Protein AF-A0A5J9UIU7-F1 (afdb_monomer)

Nearest PDB structures (foldseek):
  7b8b-assembly2_B  TM=9.937E-01  e=1.073E-08  Arabidopsis thaliana
  8ikx-assembly1_A  TM=9.569E-01  e=1.841E-08  Arabidopsis thaliana
  6kvh-assembly1_A  TM=8.244E-01  e=4.443E-04  Evansstolkia leycettana
  6kve-assembly1_A  TM=7.444E-01  e=6.141E-04  Evansstolkia leycettana
  7e56-assembly1_A  TM=7.162E-01  e=8.960E-04  Evansstolkia leycettana

Secondary structure (DSSP, 8-state):
----EEEEE-TT-BS-EEEEEEE-SBSEEEEEEESGGG-EEEEEEEEEEEEEEESBSEEEEEEEEBT-EEEEEEEEEEEEEEEEESEEEEEEEEE--SSSPPPP-S-B-EEEEEEEEEEEEEESSS-SB-

Foldseek 3Di:
DEAEEPAEAFFPAEQDEAEDEEDDAYAAHEDDQACPPLEEGEAENAHYEHYEYENYQEHYEYHKDANGEEAHAHHEDYDYEYYAHAAHEEYHQHDDPDPDRDDHHPDIHYYYHYYYYNYDYDHDDPDNYD

Organism: NCBI:txid38414

Mean predicted aligned error: 3.77 Å

Sequence (130 aa):
MTGDDYISIENGTHNLHVSKVVCGPGHGISNGSLGNDNSRAEVSGIIIGTVQLYGTTNGVRIKTYQGGSGYAKDITFQNMITENVMNPIVINQNYCDKAKPCKASGSTVEVSNVVFKNIRGTRITKDAIK

Structure (mmCIF, N/CA/C/O backbone):
data_AF-A0A5J9UIU7-F1
#
_entry.id   AF-A0A5J9UIU7-F1
#
loop_
_atom_site.group_PDB
_atom_site.id
_atom_site.type_symbol
_atom_site.label_atom_id
_atom_site.label_alt_id
_atom_site.label_comp_id
_atom_site.label_asym_id
_atom_site.label_entity_id
_atom_site.label_seq_id
_atom_site.pdbx_PDB_ins_code
_atom_site.Cartn_x
_atom_site.Cartn_y
_atom_site.Cartn_z
_atom_site.occupancy
_atom_site.B_iso_or_equiv
_atom_site.auth_seq_id
_atom_site.auth_comp_id
_atom_site.auth_asym_id
_atom_site.auth_atom_id
_atom_site.pdbx_PDB_model_num
ATOM 1 N N . MET A 1 1 ? 7.011 5.406 19.261 1.00 37.47 1 MET A N 1
ATOM 2 C CA . MET A 1 1 ? 7.140 3.975 18.924 1.00 37.47 1 MET A CA 1
ATOM 3 C C . MET A 1 1 ? 7.435 3.894 17.442 1.00 37.47 1 MET A C 1
ATOM 5 O O . MET A 1 1 ? 6.641 4.391 16.656 1.00 37.47 1 MET A O 1
ATOM 9 N N . THR A 1 2 ? 8.606 3.389 17.076 1.00 44.50 2 THR A N 1
ATOM 10 C CA . THR A 1 2 ? 8.966 3.079 15.690 1.00 44.50 2 THR A CA 1
ATOM 11 C C . THR A 1 2 ? 8.288 1.767 15.320 1.00 44.50 2 THR A C 1
ATOM 13 O O . THR A 1 2 ? 8.645 0.724 15.860 1.00 44.50 2 THR A O 1
ATOM 16 N N . GLY A 1 3 ? 7.275 1.830 14.465 1.00 55.78 3 GLY A N 1
ATOM 17 C CA . GLY A 1 3 ? 6.655 0.659 13.860 1.00 55.78 3 GLY A CA 1
ATOM 18 C C . GLY A 1 3 ? 6.561 0.929 12.372 1.00 55.78 3 GLY A C 1
ATOM 19 O O . GLY A 1 3 ? 5.956 1.929 11.980 1.00 55.78 3 GLY A O 1
ATOM 20 N N . ASP A 1 4 ? 7.217 0.092 11.577 1.00 77.62 4 ASP A N 1
ATOM 21 C CA . ASP A 1 4 ? 7.121 0.151 10.124 1.00 77.62 4 ASP A CA 1
ATOM 22 C C . ASP A 1 4 ? 5.746 -0.378 9.658 1.00 77.62 4 ASP A C 1
ATOM 24 O O . ASP A 1 4 ? 4.776 -0.399 10.426 1.00 77.62 4 ASP A O 1
ATOM 28 N N . ASP A 1 5 ? 5.619 -0.756 8.391 1.00 82.19 5 ASP A N 1
ATOM 29 C CA . ASP A 1 5 ? 4.420 -1.388 7.856 1.00 82.19 5 ASP A CA 1
ATOM 30 C C . ASP A 1 5 ? 4.128 -2.696 8.621 1.00 82.19 5 ASP A C 1
ATOM 32 O O . ASP A 1 5 ? 5.003 -3.532 8.836 1.00 82.19 5 ASP A O 1
ATOM 36 N N . TYR A 1 6 ? 2.878 -2.875 9.052 1.00 91.44 6 TYR A N 1
ATOM 37 C CA . TYR A 1 6 ? 2.416 -4.114 9.685 1.00 91.44 6 TYR A CA 1
ATOM 38 C C . TYR A 1 6 ? 2.360 -5.250 8.657 1.00 91.44 6 TYR A C 1
ATOM 40 O O . TYR A 1 6 ? 2.708 -6.389 8.951 1.00 91.44 6 TYR A O 1
ATOM 48 N N . ILE A 1 7 ? 1.939 -4.918 7.433 1.00 93.69 7 ILE A N 1
ATOM 49 C CA . ILE A 1 7 ? 2.047 -5.761 6.240 1.00 93.69 7 ILE A CA 1
ATOM 50 C C . ILE A 1 7 ? 2.608 -4.887 5.118 1.00 93.69 7 ILE A C 1
ATOM 52 O O . ILE A 1 7 ? 2.017 -3.848 4.812 1.00 93.69 7 ILE A O 1
ATOM 56 N N . SER A 1 8 ? 3.696 -5.339 4.489 1.00 94.75 8 SER A N 1
ATOM 57 C CA . SER A 1 8 ? 4.208 -4.778 3.233 1.00 94.75 8 SER A CA 1
ATOM 58 C C . SER A 1 8 ? 4.042 -5.793 2.106 1.00 94.75 8 SER A C 1
ATOM 60 O O . SER A 1 8 ? 4.483 -6.937 2.224 1.00 94.75 8 SER A O 1
ATOM 62 N N . ILE A 1 9 ? 3.368 -5.389 1.033 1.00 97.44 9 ILE A N 1
ATOM 63 C CA . ILE A 1 9 ? 3.130 -6.199 -0.165 1.00 97.44 9 ILE A CA 1
ATOM 64 C C . ILE A 1 9 ? 4.079 -5.697 -1.241 1.00 97.44 9 ILE A C 1
ATOM 66 O O . ILE A 1 9 ? 3.899 -4.597 -1.753 1.00 97.44 9 ILE A O 1
ATOM 70 N N . GLU A 1 10 ? 5.086 -6.496 -1.567 1.00 96.94 10 GLU A N 1
ATOM 71 C CA . GLU A 1 10 ? 6.164 -6.100 -2.471 1.00 96.94 10 GLU A CA 1
ATOM 72 C C . GLU A 1 10 ? 6.012 -6.718 -3.867 1.00 96.94 10 GLU A C 1
ATOM 74 O O . GLU A 1 10 ? 5.125 -7.539 -4.130 1.00 96.94 10 GLU A O 1
ATOM 79 N N . ASN A 1 11 ? 6.899 -6.303 -4.771 1.00 97.62 11 ASN A N 1
ATOM 80 C CA . ASN A 1 11 ? 6.983 -6.795 -6.143 1.00 97.62 11 ASN A CA 1
ATOM 81 C C . ASN A 1 11 ? 6.928 -8.335 -6.240 1.00 97.62 11 ASN A C 1
ATOM 83 O O . ASN A 1 11 ? 7.588 -9.034 -5.473 1.00 97.62 11 ASN A O 1
ATOM 87 N N . GLY A 1 12 ? 6.186 -8.851 -7.223 1.00 97.94 12 GLY A N 1
ATOM 88 C CA . GLY A 1 12 ? 6.026 -10.283 -7.484 1.00 97.94 12 GLY A CA 1
ATOM 89 C C . GLY A 1 12 ? 4.918 -10.941 -6.661 1.00 97.94 12 GLY A C 1
ATOM 90 O O . GLY A 1 12 ? 4.724 -12.154 -6.748 1.00 97.94 12 GLY A O 1
ATOM 91 N N . THR A 1 13 ? 4.180 -10.168 -5.856 1.00 98.56 13 THR A N 1
ATOM 92 C CA . THR A 1 13 ? 3.047 -10.698 -5.094 1.00 98.56 13 THR A CA 1
ATOM 93 C C . THR A 1 13 ? 1.807 -10.814 -5.974 1.00 98.56 13 THR A C 1
ATOM 95 O O . THR A 1 13 ? 1.305 -9.820 -6.505 1.00 98.56 13 THR A O 1
ATOM 98 N N . HIS A 1 14 ? 1.257 -12.025 -6.054 1.00 98.38 14 HIS A N 1
ATOM 99 C CA . HIS A 1 14 ? 0.045 -12.318 -6.811 1.00 98.38 14 HIS A CA 1
ATOM 100 C C . HIS A 1 14 ? -0.947 -13.134 -5.980 1.00 98.38 14 HIS A C 1
ATOM 102 O O . HIS A 1 14 ? -0.540 -14.019 -5.230 1.00 98.38 14 HIS A O 1
ATOM 108 N N . ASN A 1 15 ? -2.247 -12.884 -6.161 1.00 98.44 15 ASN A N 1
ATOM 109 C CA . ASN A 1 15 ? -3.339 -13.687 -5.587 1.00 98.44 15 ASN A CA 1
ATOM 110 C C . ASN A 1 15 ? -3.270 -13.827 -4.053 1.00 98.44 15 ASN A C 1
ATOM 112 O O . ASN A 1 15 ? -3.499 -14.902 -3.496 1.00 98.44 15 ASN A O 1
ATOM 116 N N . LEU A 1 16 ? -2.938 -12.735 -3.363 1.00 98.38 16 LEU A N 1
ATOM 117 C CA . LEU A 1 16 ? -2.831 -12.700 -1.907 1.00 98.38 16 LEU A CA 1
ATOM 118 C C . LEU A 1 16 ? -4.179 -12.339 -1.275 1.00 98.38 16 LEU A C 1
ATOM 120 O O . LEU A 1 16 ? -4.765 -11.308 -1.600 1.00 98.38 16 LEU A O 1
ATOM 124 N N . HIS A 1 17 ? -4.618 -13.130 -0.295 1.00 98.31 17 HIS A N 1
ATOM 125 C CA . HIS A 1 17 ? -5.762 -12.803 0.552 1.00 98.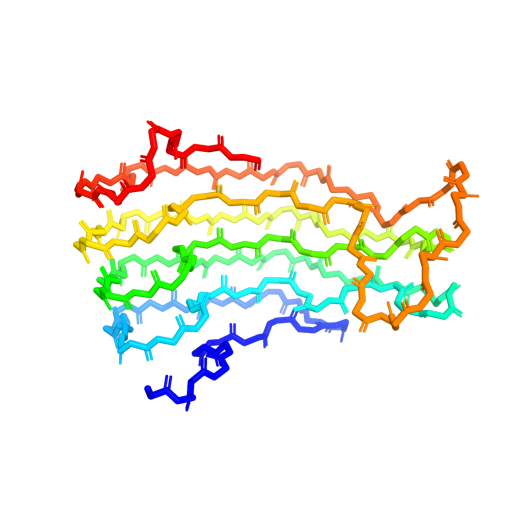31 17 HIS A CA 1
ATOM 126 C C . HIS A 1 17 ? -5.343 -12.758 2.022 1.00 98.31 17 HIS A C 1
ATOM 128 O O . HIS A 1 17 ? -4.902 -13.758 2.583 1.00 98.31 17 HIS A O 1
ATOM 134 N N . VAL A 1 18 ? -5.524 -11.600 2.653 1.00 97.69 18 VAL A N 1
ATOM 135 C CA . VAL A 1 18 ? -5.312 -11.406 4.089 1.00 97.69 18 VAL A CA 1
ATOM 136 C C . VAL A 1 18 ? -6.626 -11.008 4.745 1.00 97.69 18 VAL A C 1
ATOM 138 O O . VAL A 1 18 ? -7.320 -10.111 4.262 1.00 97.69 18 VAL A O 1
ATOM 141 N N . SER A 1 19 ? -6.971 -11.650 5.865 1.00 97.62 19 SER A N 1
ATOM 142 C CA . SER A 1 19 ? -8.160 -11.274 6.622 1.00 97.62 19 SER A CA 1
ATOM 143 C C . SER A 1 19 ? -8.048 -11.498 8.124 1.00 97.62 19 SER A C 1
ATOM 145 O O . SER A 1 1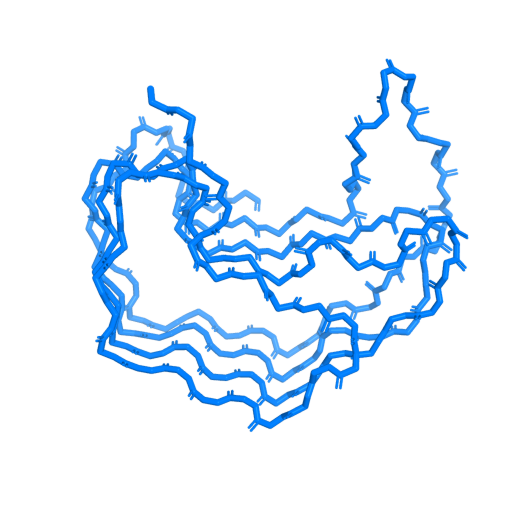9 ? -7.212 -12.276 8.571 1.00 97.62 19 SER A O 1
ATOM 147 N N . LYS A 1 20 ? -8.922 -10.828 8.890 1.00 96.94 20 LYS A N 1
ATOM 148 C CA . LYS A 1 20 ? -9.013 -10.894 10.359 1.00 96.94 20 LYS A CA 1
ATOM 149 C C . LYS A 1 20 ? -7.731 -10.400 11.031 1.00 96.94 20 LYS A C 1
ATOM 151 O O . LYS A 1 20 ? -7.152 -11.075 11.875 1.00 96.94 20 LYS A O 1
ATOM 156 N N . VAL A 1 21 ? -7.305 -9.205 10.633 1.00 95.88 21 VAL A N 1
ATOM 157 C CA . VAL A 1 21 ? -6.085 -8.558 11.131 1.00 95.88 21 VAL A CA 1
ATOM 158 C C . VAL A 1 21 ? -6.433 -7.452 12.121 1.00 95.88 21 VAL A C 1
ATOM 160 O O . VAL A 1 21 ? -7.359 -6.675 11.892 1.00 95.88 21 VAL A O 1
ATOM 163 N N . VAL A 1 22 ? -5.650 -7.351 13.193 1.00 96.50 22 VAL A N 1
ATOM 164 C CA . VAL A 1 22 ? -5.665 -6.225 14.131 1.00 96.50 22 VAL A CA 1
ATOM 165 C C . VAL A 1 22 ? -4.278 -5.583 14.096 1.00 96.50 22 VAL A C 1
ATOM 167 O O . VAL A 1 22 ? -3.285 -6.229 14.414 1.00 96.50 22 VAL A O 1
ATOM 170 N N . CYS A 1 23 ? -4.210 -4.330 13.653 1.00 94.19 23 CYS A N 1
ATOM 171 C CA . CYS A 1 23 ? -2.977 -3.628 13.317 1.00 94.19 23 CYS A CA 1
ATOM 172 C C . CYS A 1 23 ? -2.877 -2.306 14.086 1.00 94.19 23 CYS A C 1
ATOM 174 O O . CYS A 1 23 ? -3.700 -1.410 13.903 1.00 94.19 23 CYS A O 1
ATOM 176 N N . GLY A 1 24 ? -1.825 -2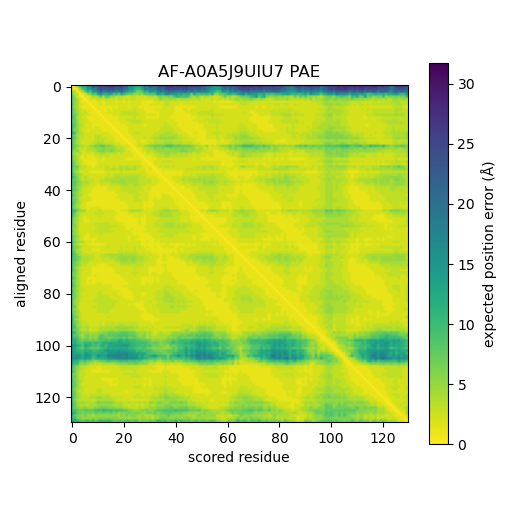.136 14.881 1.00 87.00 24 GLY A N 1
ATOM 177 C CA . GLY A 1 24 ? -1.513 -0.860 15.518 1.00 87.00 24 GLY A CA 1
ATOM 178 C C . GLY A 1 24 ? -0.313 -0.946 16.452 1.00 87.00 24 GLY A C 1
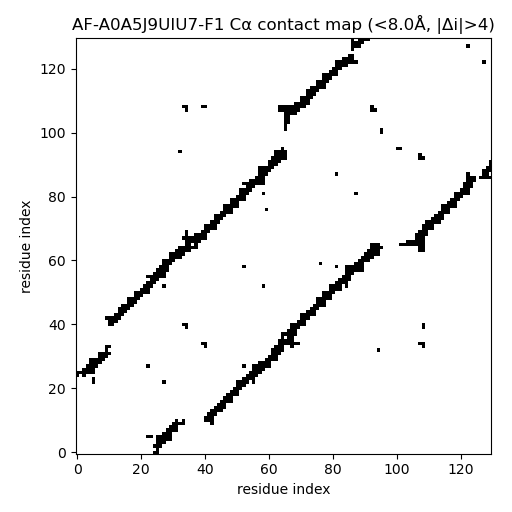ATOM 179 O O . GLY A 1 24 ? 0.118 -2.045 16.791 1.00 87.00 24 GLY A O 1
ATOM 180 N N . PRO A 1 25 ? 0.190 0.195 16.942 1.00 91.94 25 PRO A N 1
ATOM 181 C CA . PRO A 1 25 ? 0.610 1.372 16.173 1.00 91.94 25 PRO A CA 1
ATOM 182 C C . PRO A 1 25 ? 1.686 1.025 15.117 1.00 91.94 25 PRO A C 1
ATOM 184 O O . PRO A 1 25 ? 2.353 0.001 15.219 1.00 91.94 25 PRO A O 1
ATOM 187 N N . GLY A 1 26 ? 1.895 1.883 14.114 1.00 91.00 26 GLY A N 1
ATOM 188 C CA . GLY A 1 26 ? 2.879 1.662 13.037 1.00 91.00 26 GLY A CA 1
ATOM 189 C C . GLY A 1 26 ? 2.480 2.344 11.727 1.00 91.00 26 GLY A C 1
ATOM 190 O O . GLY A 1 26 ? 1.672 3.2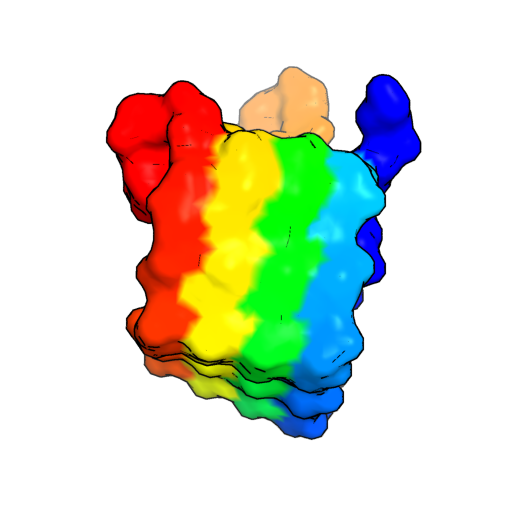76 11.750 1.00 91.00 26 GLY A O 1
ATOM 191 N N . HIS A 1 27 ? 2.994 1.889 10.581 1.00 91.81 27 HIS A N 1
ATOM 192 C CA . HIS A 1 27 ? 2.668 2.481 9.274 1.00 91.81 27 HIS A CA 1
ATOM 193 C C . HIS A 1 27 ? 1.378 1.966 8.621 1.00 91.81 27 HIS A C 1
ATOM 195 O O . HIS A 1 27 ? 0.911 2.592 7.665 1.00 91.81 27 HIS A O 1
ATOM 201 N N . GLY A 1 28 ? 0.766 0.912 9.166 1.00 94.81 28 GLY A N 1
ATOM 202 C CA . GLY A 1 28 ? -0.449 0.304 8.620 1.00 94.81 28 GLY A CA 1
ATOM 203 C C . GLY A 1 28 ? -0.144 -0.790 7.604 1.00 94.81 28 GLY A C 1
ATOM 204 O O . GLY A 1 28 ? 0.845 -1.506 7.739 1.00 94.81 28 GLY A O 1
ATOM 205 N N . ILE A 1 29 ? -1.010 -0.940 6.604 1.00 97.00 29 ILE A N 1
ATOM 206 C CA . ILE A 1 29 ? -0.854 -1.935 5.537 1.00 97.00 29 ILE A CA 1
ATOM 207 C C . ILE A 1 29 ? -0.457 -1.212 4.252 1.00 97.00 29 ILE A C 1
ATOM 209 O O . ILE A 1 29 ? -1.203 -0.361 3.764 1.00 97.00 29 ILE A O 1
ATOM 213 N N . SER A 1 30 ? 0.692 -1.568 3.687 1.00 95.50 30 SER A N 1
ATOM 214 C CA . SER A 1 30 ? 1.215 -0.953 2.471 1.00 95.50 30 SER A CA 1
ATOM 215 C C . SER A 1 30 ? 1.321 -1.951 1.321 1.00 95.50 30 SER A C 1
ATOM 217 O O . SER A 1 30 ? 1.777 -3.076 1.489 1.00 95.50 30 SER A O 1
ATOM 219 N N . ASN A 1 31 ? 0.932 -1.509 0.128 1.00 96.19 31 ASN A N 1
ATOM 220 C CA . ASN A 1 31 ? 1.358 -2.080 -1.139 1.00 96.19 31 ASN A CA 1
ATOM 221 C C . ASN A 1 31 ? 2.509 -1.227 -1.682 1.00 96.19 31 ASN A C 1
ATOM 223 O O . ASN A 1 31 ? 2.338 -0.035 -1.959 1.00 96.19 31 ASN A O 1
ATOM 227 N N . GLY A 1 32 ? 3.684 -1.832 -1.759 1.00 91.94 32 GLY A N 1
ATOM 228 C CA . GLY A 1 32 ? 4.946 -1.191 -2.058 1.00 91.94 32 GLY A CA 1
ATOM 229 C C . GLY A 1 32 ? 5.766 -0.793 -0.829 1.00 91.94 32 GLY A C 1
ATOM 230 O O . GLY A 1 32 ? 5.350 -0.920 0.321 1.00 91.94 32 GLY A O 1
ATOM 231 N N . SER A 1 33 ? 6.894 -0.133 -1.056 1.00 94.31 33 SER A N 1
ATOM 232 C CA . SER A 1 33 ? 7.132 0.704 -2.239 1.00 94.31 33 SER A CA 1
ATOM 233 C C . SER A 1 33 ? 7.518 -0.047 -3.519 1.00 94.31 33 SER A C 1
ATOM 235 O O . SER A 1 33 ? 8.487 -0.793 -3.546 1.00 94.31 33 SER A O 1
ATOM 237 N N . LEU A 1 34 ? 6.800 0.226 -4.610 1.00 96.88 34 LEU A N 1
ATOM 238 C CA . LEU A 1 34 ? 6.981 -0.436 -5.903 1.00 96.88 34 LEU A CA 1
ATOM 239 C C . LEU A 1 34 ? 7.781 0.421 -6.889 1.00 96.88 34 LEU A C 1
ATOM 241 O O . LEU A 1 34 ? 7.596 1.636 -6.960 1.00 96.88 34 LEU A O 1
ATOM 245 N N . GLY A 1 35 ? 8.616 -0.226 -7.705 1.00 95.06 35 GLY A N 1
ATOM 246 C CA . GLY A 1 35 ? 9.308 0.415 -8.827 1.00 95.06 35 GLY A CA 1
ATOM 247 C C . GLY A 1 35 ? 10.528 1.256 -8.442 1.00 95.06 35 GLY A C 1
ATOM 248 O O . GLY A 1 35 ? 10.903 2.158 -9.189 1.00 95.06 35 GLY A O 1
ATOM 249 N N . ASN A 1 36 ? 11.142 0.988 -7.281 1.00 93.00 36 ASN A N 1
ATOM 250 C CA . ASN A 1 36 ? 12.355 1.689 -6.851 1.00 93.00 36 ASN A CA 1
ATOM 251 C C . ASN A 1 36 ? 13.475 1.569 -7.899 1.00 93.00 36 ASN A C 1
ATOM 253 O O . ASN A 1 36 ? 13.576 0.553 -8.584 1.00 93.00 36 ASN A O 1
ATOM 257 N N . ASP A 1 37 ? 14.314 2.599 -8.013 1.00 90.44 37 ASP A N 1
ATOM 258 C CA . ASP A 1 37 ? 15.456 2.664 -8.936 1.00 90.44 37 ASP A CA 1
ATOM 259 C C . ASP A 1 37 ? 15.099 2.313 -10.397 1.00 90.44 37 ASP A C 1
ATOM 261 O O . ASP A 1 37 ? 15.836 1.620 -11.097 1.00 90.44 37 ASP A O 1
ATOM 265 N N . ASN A 1 38 ? 13.953 2.823 -10.866 1.00 91.38 38 ASN A N 1
ATOM 266 C CA . ASN A 1 38 ? 13.391 2.583 -12.202 1.00 91.38 38 ASN A CA 1
ATOM 267 C C . ASN A 1 38 ? 13.113 1.101 -12.510 1.00 91.38 38 ASN A C 1
ATOM 269 O O . ASN A 1 38 ? 13.072 0.691 -13.672 1.00 91.38 38 ASN A O 1
ATOM 273 N N . SER A 1 39 ? 12.939 0.278 -11.475 1.00 94.56 39 SER A N 1
ATOM 274 C CA . SER A 1 39 ? 12.630 -1.137 -11.648 1.00 94.56 39 SER A CA 1
ATOM 275 C C . SER A 1 39 ? 11.193 -1.356 -12.119 1.00 94.56 39 SER A C 1
ATOM 277 O O . SER A 1 39 ? 10.295 -0.519 -11.960 1.00 94.56 39 SER A O 1
ATOM 279 N N . ARG A 1 40 ? 10.975 -2.528 -12.714 1.00 97.38 40 ARG A N 1
ATOM 280 C CA . ARG A 1 40 ? 9.642 -3.027 -13.029 1.00 97.38 40 ARG A CA 1
ATOM 281 C C . ARG A 1 40 ? 9.066 -3.738 -11.809 1.00 97.38 40 ARG A C 1
ATOM 283 O O . ARG A 1 40 ? 9.727 -4.615 -11.255 1.00 97.38 40 ARG A O 1
ATOM 290 N N . ALA A 1 41 ? 7.844 -3.383 -11.426 1.00 98.25 41 ALA A N 1
ATOM 291 C CA . ALA A 1 41 ? 7.110 -4.022 -10.348 1.00 98.25 41 ALA A CA 1
ATOM 292 C C . ALA A 1 41 ? 5.744 -4.527 -10.823 1.00 98.25 41 ALA A C 1
ATOM 294 O O . ALA A 1 41 ? 5.029 -3.832 -11.541 1.00 98.25 41 ALA A O 1
ATOM 295 N N . GLU A 1 42 ? 5.385 -5.739 -10.416 1.00 98.62 42 GLU A N 1
ATOM 296 C CA . GLU A 1 42 ? 4.109 -6.369 -10.735 1.00 98.62 42 GLU A CA 1
ATOM 297 C C . GLU A 1 42 ? 3.462 -6.903 -9.465 1.00 98.62 42 GLU A C 1
ATOM 299 O O . GLU A 1 42 ? 4.005 -7.780 -8.796 1.00 98.62 42 GLU A O 1
ATOM 304 N N . VAL A 1 43 ? 2.289 -6.371 -9.143 1.00 98.69 43 VAL A N 1
ATOM 305 C CA . VAL A 1 43 ? 1.444 -6.832 -8.043 1.00 98.69 43 VAL A CA 1
ATOM 306 C C . VAL A 1 43 ? 0.022 -6.976 -8.564 1.00 98.69 43 VAL A C 1
ATOM 308 O O . VAL A 1 43 ? -0.500 -6.064 -9.213 1.00 98.69 43 VAL A O 1
ATOM 311 N N . SER A 1 44 ? -0.621 -8.114 -8.302 1.00 98.81 44 SER A N 1
ATOM 312 C CA . SER A 1 44 ? -2.004 -8.322 -8.746 1.00 98.81 44 SER A CA 1
ATOM 313 C C . SER A 1 44 ? -2.842 -9.238 -7.863 1.00 98.81 44 SER A C 1
ATOM 315 O O . SER A 1 44 ? -2.328 -10.126 -7.188 1.00 98.81 44 SER A O 1
ATOM 317 N N . GLY A 1 45 ? -4.163 -9.046 -7.889 1.00 98.62 45 GLY A N 1
ATOM 318 C CA . GLY A 1 45 ? -5.109 -9.939 -7.216 1.00 98.62 45 GLY A CA 1
ATOM 319 C C . GLY A 1 45 ? -4.967 -9.903 -5.696 1.00 98.62 45 GLY A C 1
ATOM 320 O O . GLY A 1 45 ? -4.858 -10.945 -5.053 1.00 98.62 45 GLY A O 1
ATOM 321 N N . ILE A 1 46 ? -4.913 -8.702 -5.121 1.00 98.75 46 ILE A N 1
ATOM 322 C CA . ILE A 1 46 ? -4.730 -8.503 -3.681 1.00 98.75 46 ILE A CA 1
ATOM 323 C C . ILE A 1 46 ? -6.081 -8.261 -3.022 1.00 98.75 46 ILE A C 1
ATOM 325 O O . ILE A 1 46 ? -6.811 -7.352 -3.408 1.00 98.75 46 ILE A O 1
ATOM 329 N N . ILE A 1 47 ? -6.399 -9.022 -1.978 1.00 98.62 47 ILE A N 1
ATOM 330 C CA . ILE A 1 47 ? -7.594 -8.820 -1.160 1.00 98.62 47 ILE A CA 1
ATOM 331 C C . ILE A 1 47 ? -7.175 -8.692 0.300 1.00 98.62 47 ILE A C 1
ATOM 333 O O . ILE A 1 47 ? -6.695 -9.645 0.908 1.00 98.62 47 ILE A O 1
ATOM 337 N N . ILE A 1 48 ? -7.407 -7.525 0.889 1.00 98.06 48 ILE A N 1
ATOM 338 C CA . ILE A 1 48 ? -7.232 -7.278 2.319 1.00 98.06 48 ILE A CA 1
ATOM 339 C C . ILE A 1 48 ? -8.615 -7.007 2.909 1.00 98.06 48 ILE A C 1
ATOM 341 O O . ILE A 1 48 ? -9.248 -6.002 2.585 1.00 98.06 48 ILE A O 1
ATOM 345 N N . GLY A 1 49 ? -9.116 -7.916 3.745 1.00 96.94 49 GLY A N 1
ATOM 346 C CA . GLY A 1 49 ? -10.496 -7.895 4.234 1.00 96.94 49 GLY A CA 1
ATOM 347 C C . GLY A 1 49 ? -10.612 -8.019 5.749 1.00 96.94 49 GLY A C 1
ATOM 348 O O . GLY A 1 49 ? -9.877 -8.788 6.345 1.00 96.94 49 GLY A O 1
ATOM 349 N N . THR A 1 50 ? -11.585 -7.380 6.397 1.00 97.75 50 THR A N 1
ATOM 350 C CA . THR A 1 50 ? -11.830 -7.553 7.850 1.00 97.75 50 THR A CA 1
ATOM 351 C C . THR A 1 50 ? -10.597 -7.168 8.673 1.00 97.75 50 THR A C 1
ATOM 353 O O . THR A 1 50 ? -9.887 -8.025 9.203 1.00 97.75 50 THR A O 1
ATOM 356 N N . VAL A 1 51 ? -10.324 -5.866 8.741 1.00 98.00 51 VAL A N 1
ATOM 357 C CA . VAL A 1 51 ? -9.148 -5.318 9.433 1.00 98.00 51 VAL A CA 1
ATOM 358 C C . VAL A 1 51 ? -9.571 -4.271 10.456 1.00 98.00 51 VAL A C 1
ATOM 360 O O . VAL A 1 51 ? -10.386 -3.402 10.149 1.00 98.00 51 VAL A O 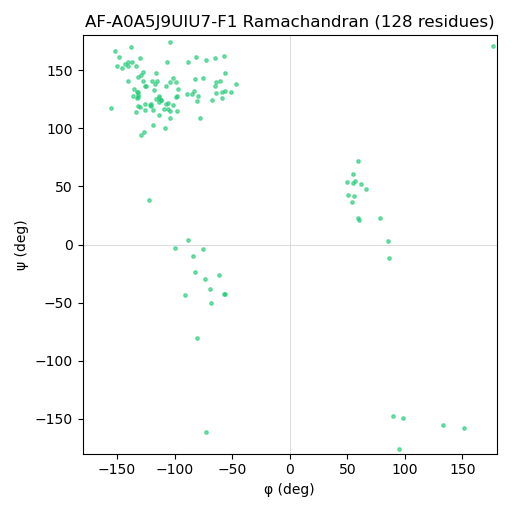1
ATOM 363 N N . GLN A 1 52 ? -8.987 -4.314 11.650 1.00 98.00 52 GLN A N 1
ATOM 364 C CA . GLN A 1 52 ? -9.029 -3.211 12.607 1.00 98.00 52 GLN A CA 1
ATOM 365 C C . GLN A 1 52 ? -7.665 -2.523 12.640 1.00 98.00 52 GLN A C 1
ATOM 367 O O . GLN A 1 52 ? -6.656 -3.167 12.916 1.00 98.00 52 GLN A O 1
ATOM 372 N N . LEU A 1 53 ? -7.634 -1.222 12.357 1.00 97.44 53 LEU A N 1
ATOM 373 C CA . LEU A 1 53 ? -6.433 -0.392 12.411 1.00 97.44 53 LEU A CA 1
ATOM 374 C C . LEU A 1 53 ? -6.578 0.633 13.527 1.00 97.44 53 LEU A C 1
ATOM 376 O O . LEU A 1 53 ? -7.568 1.363 13.546 1.00 97.44 53 LEU A O 1
ATOM 380 N N . TYR A 1 54 ? -5.597 0.719 14.422 1.00 96.81 54 TYR A N 1
ATOM 381 C CA . TYR A 1 54 ? -5.620 1.683 15.518 1.00 96.81 54 TYR A CA 1
ATOM 382 C C . TYR A 1 54 ? -4.273 2.386 15.706 1.00 96.81 54 TYR A C 1
ATOM 384 O O . TYR A 1 54 ? -3.216 1.759 15.704 1.00 96.81 54 TYR A O 1
ATOM 392 N N . GLY A 1 55 ? -4.300 3.713 15.858 1.00 95.12 55 GLY A N 1
ATOM 393 C CA . GLY A 1 55 ? -3.106 4.517 16.150 1.00 95.12 55 GLY A CA 1
ATOM 394 C C . GLY A 1 55 ? -1.989 4.442 15.098 1.00 95.12 55 GLY A C 1
ATOM 395 O O . GLY A 1 55 ? -0.830 4.699 15.423 1.00 95.12 55 GLY A O 1
ATOM 396 N N . THR A 1 56 ? -2.294 4.053 13.856 1.00 95.44 56 THR A N 1
ATOM 397 C CA . THR A 1 56 ? -1.316 3.963 12.760 1.00 95.44 56 THR A CA 1
ATOM 398 C C . THR A 1 56 ? -1.175 5.284 12.003 1.00 95.44 56 THR A C 1
ATOM 400 O O . THR A 1 56 ? -2.085 6.118 11.975 1.00 95.44 56 THR A O 1
ATOM 403 N N . THR A 1 57 ? -0.038 5.485 11.332 1.00 94.06 57 THR A N 1
ATOM 404 C CA . THR A 1 57 ? 0.159 6.656 10.464 1.00 94.06 57 THR A CA 1
ATOM 405 C C . THR A 1 57 ? -0.629 6.542 9.158 1.00 94.06 57 THR A C 1
ATOM 407 O O . THR A 1 57 ? -1.085 7.556 8.629 1.00 94.06 57 THR A O 1
ATOM 410 N N . ASN A 1 58 ? -0.857 5.323 8.659 1.00 95.12 58 ASN A N 1
ATOM 411 C CA . ASN A 1 58 ? -1.755 5.070 7.534 1.00 95.12 58 ASN A CA 1
ATOM 412 C C . ASN A 1 58 ? -2.681 3.889 7.826 1.00 95.12 58 ASN A C 1
ATOM 414 O O . ASN A 1 58 ? -2.350 3.017 8.627 1.00 95.12 58 ASN A O 1
ATOM 418 N N . GLY A 1 59 ? -3.852 3.867 7.193 1.00 96.00 59 GLY A N 1
ATOM 419 C CA . GLY A 1 59 ? -4.727 2.700 7.213 1.00 96.00 59 GLY A CA 1
ATOM 420 C C . GLY A 1 59 ? -4.241 1.684 6.186 1.00 96.00 59 GLY A C 1
ATOM 421 O O . GLY A 1 59 ? -3.506 0.747 6.499 1.00 96.00 59 GLY A O 1
ATOM 422 N N . VAL A 1 60 ? -4.616 1.942 4.937 1.00 97.44 60 VAL A N 1
ATOM 423 C CA . VAL A 1 60 ? -4.126 1.240 3.752 1.00 97.44 60 VAL A CA 1
ATOM 424 C C . VAL A 1 60 ? -3.441 2.223 2.816 1.00 97.44 60 VAL A C 1
ATOM 426 O O . VAL A 1 60 ? -3.890 3.361 2.648 1.00 97.44 60 VAL A O 1
ATOM 429 N N . ARG A 1 61 ? -2.335 1.797 2.214 1.00 96.81 61 ARG A N 1
ATOM 430 C CA . ARG A 1 61 ? -1.499 2.672 1.399 1.00 96.81 61 ARG A CA 1
ATOM 431 C C . ARG A 1 61 ? -0.973 1.958 0.160 1.00 96.81 61 ARG A C 1
ATOM 433 O O . ARG A 1 61 ? -0.562 0.811 0.251 1.00 96.81 61 ARG A O 1
ATOM 440 N N . ILE A 1 62 ? -0.923 2.646 -0.976 1.00 97.94 62 ILE A N 1
ATOM 441 C CA . ILE A 1 62 ? -0.174 2.225 -2.169 1.00 97.94 62 ILE A CA 1
ATOM 442 C C . ILE A 1 62 ? 0.961 3.233 -2.385 1.00 97.94 62 ILE A C 1
ATOM 444 O O . ILE A 1 62 ? 0.708 4.438 -2.409 1.00 97.94 62 ILE A O 1
ATOM 448 N N . LYS A 1 63 ? 2.207 2.759 -2.494 1.00 95.75 63 LYS A N 1
ATOM 449 C CA . LYS A 1 63 ? 3.419 3.571 -2.706 1.00 95.75 63 LYS A CA 1
ATOM 450 C C . LYS A 1 63 ? 4.099 3.134 -4.003 1.00 95.75 63 LYS A C 1
ATOM 452 O O . LYS A 1 63 ? 4.554 1.994 -4.086 1.00 95.75 63 LYS A O 1
ATOM 457 N N . THR A 1 64 ? 4.247 4.028 -4.974 1.00 96.12 64 THR A N 1
ATOM 458 C CA . THR A 1 64 ? 5.038 3.763 -6.186 1.00 96.12 64 THR A CA 1
ATOM 459 C C . THR A 1 64 ? 6.070 4.867 -6.403 1.00 96.12 64 THR A C 1
ATOM 461 O O . THR A 1 64 ? 5.811 6.042 -6.129 1.00 96.12 64 THR A O 1
ATOM 464 N N . TYR A 1 65 ? 7.270 4.481 -6.836 1.00 94.50 65 TYR A N 1
ATOM 465 C CA . TYR A 1 65 ? 8.343 5.409 -7.181 1.00 94.50 65 TYR A CA 1
ATOM 466 C C . TYR A 1 65 ? 8.154 5.950 -8.598 1.00 94.50 65 TYR A C 1
ATOM 468 O O . TYR A 1 65 ? 7.805 5.217 -9.528 1.00 94.50 65 TYR A O 1
ATOM 476 N N . GLN A 1 66 ? 8.480 7.230 -8.781 1.00 92.44 66 GLN A N 1
ATOM 477 C CA . GLN A 1 66 ? 8.612 7.811 -10.116 1.00 92.44 66 GLN A CA 1
ATOM 478 C C . GLN A 1 66 ? 9.764 7.137 -10.872 1.00 92.44 66 GLN A C 1
ATOM 480 O O . GLN A 1 66 ? 10.822 6.874 -10.305 1.00 92.44 66 GLN A O 1
ATOM 485 N N . GLY A 1 67 ? 9.555 6.882 -12.161 1.00 92.19 67 GLY A N 1
ATOM 486 C CA . GLY A 1 67 ? 10.471 6.145 -13.030 1.00 92.19 67 GLY A CA 1
ATOM 487 C C . GLY A 1 67 ? 10.284 4.629 -12.995 1.00 92.19 67 GLY A C 1
ATOM 488 O O . GLY A 1 67 ? 10.816 3.938 -13.862 1.00 92.19 67 GLY A O 1
ATOM 489 N N . GLY A 1 68 ? 9.500 4.112 -12.043 1.00 94.00 68 GLY A N 1
ATOM 490 C CA . GLY A 1 68 ? 9.082 2.715 -12.022 1.00 94.00 68 GLY A CA 1
ATOM 491 C C . GLY A 1 68 ? 8.183 2.348 -13.206 1.00 94.00 68 GLY A C 1
ATOM 492 O O . GLY A 1 68 ? 7.570 3.206 -13.842 1.00 94.00 68 GLY A O 1
ATOM 493 N N . SER A 1 69 ? 8.084 1.050 -13.489 1.00 96.50 69 SER A N 1
ATOM 494 C CA . SER A 1 69 ? 7.232 0.501 -14.555 1.00 96.50 69 SER A CA 1
ATOM 495 C C . SER A 1 69 ? 6.505 -0.768 -14.101 1.00 96.50 69 SER A C 1
ATOM 497 O O . SER A 1 69 ? 6.815 -1.318 -13.048 1.00 96.50 69 SER A O 1
ATOM 499 N N . GLY A 1 70 ? 5.548 -1.264 -14.889 1.00 97.88 70 GLY A N 1
ATOM 500 C CA . GLY A 1 70 ? 4.731 -2.431 -14.534 1.00 97.88 70 GLY A CA 1
ATOM 501 C C . GLY A 1 70 ? 3.371 -2.026 -13.968 1.00 97.88 70 GLY A C 1
ATOM 502 O O . GLY A 1 70 ? 2.834 -1.001 -14.384 1.00 97.88 70 GLY A O 1
ATOM 503 N N . TYR A 1 71 ? 2.802 -2.826 -13.064 1.00 98.44 71 TYR A N 1
ATOM 504 C CA . TYR A 1 71 ? 1.443 -2.615 -12.558 1.00 98.44 71 TYR A CA 1
ATOM 505 C C . TYR A 1 71 ? 1.249 -3.011 -11.089 1.00 98.44 71 TYR A C 1
ATOM 507 O O . TYR A 1 71 ? 1.855 -3.951 -10.581 1.00 98.44 71 TYR A O 1
ATOM 515 N N . ALA A 1 72 ? 0.305 -2.336 -10.445 1.00 98.62 72 ALA A N 1
ATOM 516 C CA . ALA A 1 72 ? -0.336 -2.713 -9.197 1.00 98.62 72 ALA A CA 1
ATOM 517 C C . ALA A 1 72 ? -1.851 -2.697 -9.443 1.00 98.62 72 ALA A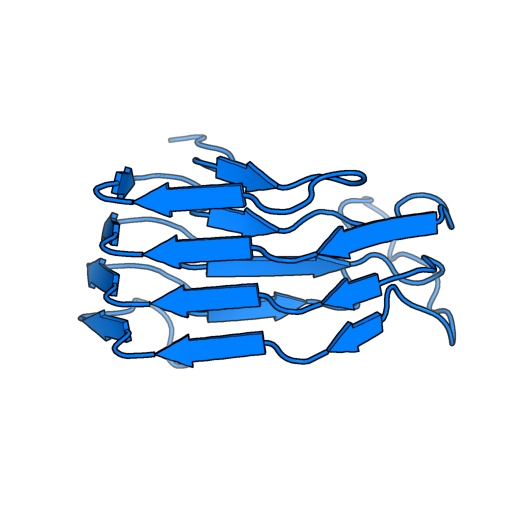 C 1
ATOM 519 O O . ALA A 1 72 ? -2.477 -1.634 -9.428 1.00 98.62 72 ALA A O 1
ATOM 520 N N . LYS A 1 73 ? -2.431 -3.866 -9.733 1.00 98.62 73 LYS A N 1
ATOM 521 C CA . LYS A 1 73 ? -3.813 -3.967 -10.226 1.00 98.62 73 LYS A CA 1
ATOM 522 C C . LYS A 1 73 ? -4.668 -4.976 -9.479 1.00 98.62 73 LYS A C 1
ATOM 524 O O . LYS A 1 73 ? -4.147 -5.887 -8.844 1.00 98.62 73 LYS A O 1
ATOM 529 N N . ASP A 1 74 ? -5.983 -4.838 -9.590 1.00 98.69 74 ASP A N 1
ATOM 530 C CA . ASP A 1 74 ? -6.950 -5.765 -8.989 1.00 98.69 74 ASP A CA 1
ATOM 531 C C . ASP A 1 74 ? -6.742 -5.876 -7.466 1.00 98.69 74 ASP A C 1
ATOM 533 O O . ASP A 1 74 ? -6.514 -6.954 -6.911 1.00 98.69 74 ASP A O 1
ATOM 537 N N . ILE A 1 75 ? -6.757 -4.722 -6.792 1.00 98.81 75 ILE A N 1
ATOM 538 C CA . ILE A 1 75 ? -6.489 -4.595 -5.354 1.00 98.81 75 ILE A CA 1
ATOM 539 C C . ILE A 1 75 ? -7.778 -4.192 -4.646 1.00 98.81 75 ILE A C 1
ATOM 541 O O . ILE A 1 75 ? -8.370 -3.163 -4.954 1.00 98.81 75 ILE A O 1
ATOM 545 N N . THR A 1 76 ? -8.203 -4.969 -3.655 1.00 98.75 76 THR A N 1
ATOM 546 C CA . THR A 1 76 ? -9.392 -4.691 -2.847 1.00 98.75 76 THR A CA 1
ATOM 547 C C . THR A 1 76 ? -9.028 -4.559 -1.375 1.00 98.75 76 THR A C 1
ATOM 549 O O . THR A 1 76 ? -8.563 -5.509 -0.748 1.00 98.75 76 THR A O 1
ATOM 552 N N . PHE A 1 77 ? -9.326 -3.399 -0.798 1.00 98.50 77 PHE A N 1
ATOM 553 C CA . PHE A 1 77 ? -9.311 -3.151 0.640 1.00 98.50 77 PHE A CA 1
ATOM 554 C C . PHE A 1 77 ? -10.758 -3.075 1.131 1.00 98.50 77 PHE A C 1
ATOM 556 O O . PHE A 1 77 ? -11.515 -2.198 0.702 1.00 98.50 77 PHE A O 1
ATOM 563 N N . GLN A 1 78 ? -11.174 -3.998 2.002 1.00 98.44 78 GLN A N 1
ATOM 564 C CA . GLN A 1 78 ? -12.575 -4.084 2.410 1.00 98.44 78 GLN A CA 1
ATOM 565 C C . GLN A 1 78 ? -12.830 -4.391 3.885 1.00 98.44 78 GLN A C 1
ATOM 567 O O . GLN A 1 78 ? -12.053 -5.072 4.548 1.00 98.44 78 GLN A O 1
ATOM 572 N N . ASN A 1 79 ? -13.988 -3.944 4.376 1.00 98.38 79 ASN A N 1
ATOM 573 C CA . ASN A 1 79 ? -14.487 -4.219 5.727 1.00 98.38 79 ASN A CA 1
ATOM 574 C C . ASN A 1 79 ? -13.469 -3.811 6.801 1.00 98.38 79 ASN A C 1
ATOM 576 O O . ASN A 1 79 ? -12.977 -4.648 7.557 1.00 98.38 79 ASN A O 1
ATOM 580 N N . MET A 1 80 ? -13.121 -2.527 6.835 1.00 98.38 80 MET A N 1
ATOM 581 C CA . MET A 1 80 ? -12.076 -2.010 7.720 1.00 98.38 80 MET A CA 1
ATOM 582 C C . MET A 1 80 ? -12.644 -1.040 8.745 1.00 98.38 80 MET A C 1
ATOM 584 O O . MET A 1 80 ? -13.502 -0.215 8.424 1.00 98.38 80 MET A O 1
ATOM 588 N N . ILE A 1 81 ? -12.137 -1.133 9.971 1.00 98.25 81 ILE A N 1
ATOM 589 C CA . ILE A 1 81 ? -12.432 -0.208 11.061 1.00 98.25 81 ILE A CA 1
ATOM 590 C C . ILE A 1 81 ? -11.150 0.548 11.400 1.00 98.25 81 ILE A C 1
ATOM 592 O O . ILE A 1 81 ? -10.144 -0.080 11.719 1.00 98.25 81 ILE A O 1
ATOM 596 N N . THR A 1 82 ? -11.183 1.877 11.333 1.00 97.69 82 THR A N 1
ATOM 597 C CA . THR A 1 82 ? -10.057 2.740 11.709 1.00 97.69 82 THR A CA 1
ATOM 598 C C . THR A 1 82 ? -10.330 3.456 13.026 1.00 97.69 82 THR A C 1
ATOM 600 O O . THR A 1 82 ? -11.412 4.001 13.236 1.00 97.69 82 THR A O 1
ATOM 603 N N . GLU A 1 83 ? -9.341 3.514 13.906 1.00 97.69 83 GLU A N 1
ATOM 604 C CA . GLU A 1 83 ? -9.419 4.238 15.171 1.00 97.69 83 GLU A CA 1
ATOM 605 C C . GLU A 1 83 ? -8.157 5.075 15.369 1.00 97.69 83 GLU A C 1
ATOM 607 O O . GLU A 1 83 ? -7.056 4.547 15.499 1.00 97.69 83 GLU A O 1
ATOM 612 N N . ASN A 1 84 ? -8.288 6.401 15.373 1.00 95.88 84 ASN A N 1
ATOM 613 C CA . ASN A 1 84 ? -7.144 7.311 15.517 1.00 95.88 84 ASN A CA 1
ATOM 614 C C . ASN A 1 84 ? -6.033 7.038 14.482 1.00 95.88 84 ASN A C 1
ATOM 616 O O . ASN A 1 84 ? -4.844 7.143 14.777 1.00 95.88 84 ASN A O 1
ATOM 620 N N . VAL A 1 85 ? -6.420 6.672 13.258 1.00 95.75 85 VAL A N 1
ATOM 621 C CA . VAL A 1 85 ? -5.489 6.491 12.139 1.00 95.75 85 VAL A CA 1
ATOM 622 C C . VAL A 1 85 ? -5.213 7.847 11.498 1.00 95.75 85 VAL A C 1
ATOM 624 O O . VAL A 1 85 ? -6.139 8.605 11.209 1.00 95.75 85 VAL A O 1
ATOM 627 N N . MET A 1 86 ? -3.949 8.186 11.257 1.00 94.69 86 MET A N 1
ATOM 628 C CA . MET A 1 86 ? -3.613 9.515 10.745 1.00 94.69 86 MET A CA 1
ATOM 629 C C . MET A 1 86 ? -4.109 9.729 9.310 1.00 94.69 86 MET A C 1
ATOM 631 O O . MET A 1 86 ? -4.805 10.717 9.072 1.00 94.69 86 MET A O 1
ATOM 635 N N . ASN A 1 87 ? -3.810 8.805 8.390 1.00 95.62 87 ASN A N 1
ATOM 636 C CA . ASN A 1 87 ? -4.261 8.843 6.993 1.00 95.62 87 ASN A CA 1
ATOM 637 C C . ASN A 1 87 ? -4.912 7.499 6.599 1.00 95.62 87 ASN A C 1
ATOM 639 O O . ASN A 1 87 ? -4.200 6.562 6.242 1.00 95.62 87 ASN A O 1
ATOM 643 N N . PRO A 1 88 ? -6.245 7.349 6.687 1.00 95.62 88 PRO A N 1
ATOM 644 C CA . PRO A 1 88 ? -6.907 6.061 6.460 1.00 95.62 88 PRO A CA 1
ATOM 645 C C . PRO A 1 88 ? -6.615 5.422 5.099 1.00 95.62 88 PRO A C 1
ATOM 647 O O . P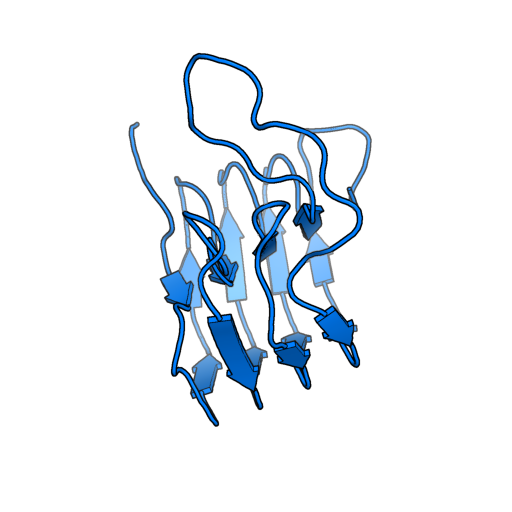RO A 1 88 ? -6.377 4.218 5.038 1.00 95.62 88 PRO A O 1
ATOM 650 N N . ILE A 1 89 ? -6.619 6.209 4.023 1.00 97.38 89 ILE A N 1
ATOM 651 C CA . ILE A 1 89 ? -6.360 5.736 2.661 1.00 97.38 89 ILE A CA 1
ATOM 652 C C . ILE A 1 89 ? -5.344 6.668 2.006 1.00 97.38 89 ILE A C 1
ATOM 654 O O . ILE A 1 89 ? -5.535 7.885 2.017 1.00 97.38 89 ILE A O 1
ATOM 658 N N . VAL A 1 90 ? -4.281 6.100 1.435 1.00 96.56 90 VAL A N 1
ATOM 659 C CA . VAL A 1 90 ? -3.242 6.861 0.726 1.00 96.56 90 VAL A CA 1
ATOM 660 C C . VAL A 1 90 ? -2.862 6.170 -0.583 1.00 96.56 90 VAL A C 1
ATOM 662 O O . VAL A 1 90 ? -2.470 5.005 -0.570 1.00 96.56 90 VAL A O 1
ATOM 665 N N . ILE A 1 91 ? -2.889 6.886 -1.705 1.00 96.44 91 ILE A N 1
ATOM 666 C CA . ILE A 1 91 ? -2.256 6.444 -2.958 1.00 96.44 91 ILE A CA 1
ATOM 667 C C . ILE A 1 91 ? -1.177 7.459 -3.330 1.00 96.44 91 ILE A C 1
ATOM 669 O O . ILE A 1 91 ? -1.457 8.533 -3.849 1.00 96.44 91 ILE A O 1
ATOM 673 N N . ASN A 1 92 ? 0.084 7.107 -3.086 1.00 94.31 92 ASN A N 1
ATOM 674 C CA . ASN A 1 92 ? 1.226 7.952 -3.405 1.00 94.31 92 ASN A CA 1
ATOM 675 C C . ASN A 1 92 ? 2.009 7.382 -4.593 1.00 94.31 92 ASN A C 1
ATOM 677 O O . ASN A 1 92 ? 2.824 6.477 -4.416 1.00 94.31 92 ASN A O 1
ATOM 681 N N . GLN A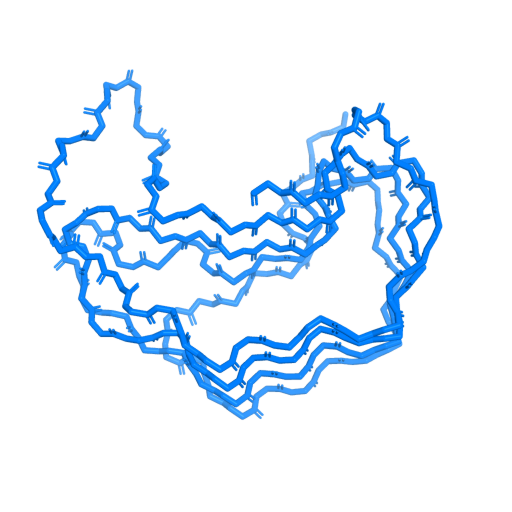 1 93 ? 1.789 7.951 -5.783 1.00 92.94 93 GLN A N 1
ATOM 682 C CA . GLN A 1 93 ? 2.520 7.581 -7.005 1.00 92.94 93 GLN A CA 1
ATOM 683 C C . GLN A 1 93 ? 3.831 8.356 -7.227 1.00 92.94 93 GLN A C 1
ATOM 685 O O . GLN A 1 93 ? 4.494 8.189 -8.252 1.00 92.94 93 GLN A O 1
ATOM 690 N N . ASN A 1 94 ? 4.194 9.209 -6.266 1.00 91.50 94 ASN A N 1
ATOM 691 C CA . ASN A 1 94 ? 5.424 9.994 -6.250 1.00 91.50 94 ASN A CA 1
ATOM 692 C C . ASN A 1 94 ? 6.236 9.689 -4.982 1.00 91.50 94 ASN A C 1
ATOM 694 O O . ASN A 1 94 ? 6.788 10.593 -4.350 1.00 91.50 94 ASN A O 1
ATOM 698 N N . TYR A 1 95 ? 6.255 8.424 -4.555 1.00 91.31 95 TYR A N 1
ATOM 699 C CA . TYR A 1 95 ? 6.967 8.030 -3.347 1.00 91.31 95 TYR A CA 1
ATOM 700 C C . TYR A 1 95 ? 8.474 8.247 -3.516 1.00 91.31 95 TYR A C 1
ATOM 702 O O . TYR A 1 95 ? 9.055 7.947 -4.559 1.00 91.31 95 TYR A O 1
ATOM 710 N N . CYS A 1 96 ? 9.092 8.803 -2.478 1.00 88.44 96 CYS A N 1
ATOM 711 C CA . CYS A 1 96 ? 10.523 9.037 -2.411 1.00 88.44 96 CYS A CA 1
ATOM 712 C C . CYS A 1 96 ? 10.954 9.086 -0.945 1.00 88.44 96 CYS A C 1
ATOM 714 O O . CYS A 1 96 ? 10.517 9.956 -0.193 1.00 88.44 96 CYS A O 1
ATOM 716 N N . ASP A 1 97 ? 11.811 8.157 -0.546 1.00 86.69 97 ASP A N 1
ATOM 717 C CA . ASP A 1 97 ? 12.405 8.049 0.789 1.00 86.69 97 ASP A CA 1
ATOM 718 C C . ASP A 1 97 ? 13.831 8.628 0.853 1.00 86.69 97 ASP A C 1
ATOM 720 O O . ASP A 1 97 ? 14.447 8.690 1.918 1.00 86.69 97 ASP A O 1
ATOM 724 N N . LYS A 1 98 ? 14.364 9.087 -0.287 1.00 83.50 98 LYS A N 1
ATOM 725 C CA . LYS A 1 98 ? 15.702 9.676 -0.390 1.00 83.50 98 LYS A CA 1
ATOM 726 C C . LYS A 1 98 ? 15.716 11.096 0.187 1.00 83.50 98 LYS A C 1
ATOM 728 O O . LYS A 1 98 ? 14.796 11.883 -0.013 1.00 83.50 98 LYS A O 1
ATOM 733 N N . ALA A 1 99 ? 16.825 11.460 0.839 1.00 81.19 99 ALA A N 1
ATOM 734 C CA . ALA A 1 99 ? 17.024 12.795 1.419 1.00 81.19 99 ALA A CA 1
ATOM 735 C C . ALA A 1 99 ? 16.997 13.929 0.375 1.00 81.19 99 ALA A C 1
ATOM 737 O O . ALA A 1 99 ? 16.687 15.074 0.697 1.00 81.19 99 ALA A O 1
ATOM 738 N N . LYS A 1 100 ? 17.338 13.615 -0.881 1.00 81.31 100 LYS A N 1
ATOM 739 C CA . LYS A 1 100 ? 17.148 14.515 -2.021 1.00 81.31 100 LYS A CA 1
ATOM 740 C C . LYS A 1 100 ? 15.865 14.121 -2.751 1.00 81.31 100 LYS A C 1
ATOM 742 O O . LYS A 1 100 ? 15.668 12.921 -2.948 1.00 81.31 100 LYS A O 1
ATOM 747 N N . PRO A 1 101 ? 15.057 15.092 -3.216 1.00 77.75 101 PRO A N 1
ATOM 748 C CA . PRO A 1 101 ? 13.875 14.799 -4.009 1.00 77.75 101 PRO A CA 1
ATOM 749 C C . PRO A 1 101 ? 14.213 13.881 -5.182 1.00 77.75 101 PRO A C 1
ATOM 751 O O . PRO A 1 101 ? 15.172 14.124 -5.924 1.00 77.75 101 PRO A O 1
ATOM 754 N N . CYS A 1 102 ? 13.426 12.821 -5.338 1.00 82.88 102 CYS A N 1
ATOM 755 C CA . CYS A 1 102 ? 13.513 11.956 -6.500 1.00 82.88 102 CYS A CA 1
ATOM 756 C C . CYS A 1 102 ? 13.217 12.795 -7.745 1.00 82.88 102 CYS A C 1
ATOM 758 O O . CYS A 1 102 ? 12.381 13.702 -7.720 1.00 82.88 102 CYS A O 1
ATOM 760 N N . LYS A 1 103 ? 13.948 12.536 -8.833 1.00 80.00 103 LYS A N 1
ATOM 761 C CA . LYS A 1 103 ? 13.701 13.247 -10.087 1.00 80.00 103 LYS A CA 1
ATOM 762 C C . LYS A 1 103 ? 12.302 12.896 -10.574 1.00 80.00 103 LYS A C 1
ATOM 764 O O . LYS A 1 103 ? 11.974 11.717 -10.688 1.00 80.00 103 LYS A O 1
ATOM 769 N N . ALA A 1 104 ? 11.526 13.924 -10.903 1.00 78.19 104 ALA A N 1
ATOM 770 C CA . ALA A 1 104 ? 10.256 13.731 -11.574 1.00 78.19 104 ALA A CA 1
ATOM 771 C C . ALA A 1 104 ? 10.483 12.944 -12.873 1.00 78.19 104 ALA A C 1
ATOM 773 O O . ALA A 1 104 ? 11.386 13.255 -13.652 1.00 78.19 104 ALA A O 1
ATOM 774 N N . SER A 1 105 ? 9.663 11.922 -13.085 1.00 81.06 105 SER A N 1
ATOM 775 C CA . SER A 1 105 ? 9.646 11.107 -14.296 1.00 81.06 105 SER A CA 1
ATOM 776 C C . SER A 1 105 ? 8.220 11.058 -14.826 1.00 81.06 105 SER A C 1
ATOM 778 O O . SER A 1 105 ? 7.267 11.105 -14.050 1.00 81.06 105 SER A O 1
ATOM 780 N N . GLY A 1 106 ? 8.071 10.955 -16.148 1.00 79.06 106 GLY A N 1
ATOM 781 C CA . GLY A 1 106 ? 6.767 10.780 -16.793 1.00 79.06 106 GLY A CA 1
ATOM 782 C C . GLY A 1 106 ? 6.197 9.362 -16.668 1.00 79.06 106 GLY A C 1
ATOM 783 O O . GLY A 1 106 ? 5.089 9.120 -17.130 1.00 79.06 106 GLY A O 1
ATOM 784 N N . SER A 1 107 ? 6.947 8.427 -16.077 1.00 86.25 107 SER A N 1
ATOM 785 C CA . SER A 1 107 ? 6.523 7.041 -15.842 1.00 86.25 107 SER A CA 1
ATOM 786 C C . SER A 1 107 ? 6.441 6.733 -14.348 1.00 86.25 107 SER A C 1
ATOM 788 O O . SER A 1 107 ? 7.191 7.285 -13.542 1.00 86.25 107 SER A O 1
ATOM 790 N N . THR A 1 108 ? 5.511 5.859 -13.983 1.00 93.44 108 THR A N 1
ATOM 791 C CA . THR A 1 108 ? 5.362 5.248 -12.659 1.00 93.44 108 THR A CA 1
ATOM 792 C C . THR A 1 108 ? 4.698 3.882 -12.850 1.00 93.44 108 THR A C 1
ATOM 794 O O . THR A 1 108 ? 4.178 3.588 -13.930 1.00 93.44 108 THR A O 1
ATOM 797 N N . VAL A 1 109 ? 4.721 3.036 -11.821 1.00 97.25 109 VAL A N 1
ATOM 798 C CA . VAL A 1 109 ? 3.967 1.773 -11.817 1.00 97.25 109 VAL A CA 1
ATOM 799 C C . VAL A 1 109 ? 2.480 2.088 -11.990 1.00 97.25 109 VAL A C 1
ATOM 801 O O . VAL A 1 109 ? 1.933 2.877 -11.222 1.00 97.25 109 VAL A O 1
ATOM 804 N N . GLU A 1 110 ? 1.823 1.477 -12.976 1.00 97.88 110 GLU A N 1
ATOM 805 C CA . GLU A 1 110 ? 0.406 1.727 -13.239 1.00 97.88 110 GLU A CA 1
ATOM 806 C C . GLU A 1 110 ? -0.453 1.192 -12.087 1.00 97.88 110 GLU A C 1
ATOM 808 O O . GLU A 1 110 ? -0.393 0.007 -11.760 1.00 97.88 110 GLU A O 1
ATOM 813 N N . VAL A 1 111 ? -1.280 2.049 -11.488 1.00 98.19 111 VAL A N 1
ATOM 814 C CA . VAL A 1 111 ? -2.257 1.651 -10.467 1.00 98.19 111 VAL A CA 1
ATOM 815 C C . VAL A 1 111 ? -3.649 1.621 -11.092 1.00 98.19 111 VAL A C 1
ATOM 817 O O . VAL A 1 111 ? -4.176 2.664 -11.478 1.00 98.19 111 VAL A O 1
ATOM 820 N N . SER A 1 112 ? -4.269 0.442 -11.178 1.00 98.44 112 SER A N 1
ATOM 821 C CA . SER A 1 112 ? -5.583 0.277 -11.815 1.00 98.44 112 SER A CA 1
ATOM 822 C C . SER A 1 112 ? -6.474 -0.742 -11.097 1.00 98.44 112 SER A C 1
ATOM 824 O O . SER A 1 112 ? -6.007 -1.607 -10.366 1.00 98.44 112 SER A O 1
ATOM 826 N N . ASN A 1 113 ? -7.795 -0.606 -11.251 1.00 98.38 113 ASN A N 1
ATOM 827 C CA . ASN A 1 113 ? -8.797 -1.459 -10.595 1.00 98.38 113 ASN A CA 1
ATOM 828 C C . ASN A 1 113 ? -8.582 -1.628 -9.070 1.00 98.38 113 ASN A C 1
ATOM 830 O O . ASN A 1 113 ? -8.472 -2.741 -8.549 1.00 98.38 113 ASN A O 1
ATOM 834 N N . VAL A 1 114 ? -8.488 -0.501 -8.356 1.00 98.50 114 VAL A N 1
ATOM 835 C CA . VAL A 1 114 ? -8.381 -0.470 -6.890 1.00 98.50 114 VAL A CA 1
ATOM 836 C C . VAL A 1 114 ? -9.750 -0.191 -6.278 1.00 98.50 114 VAL A C 1
ATOM 838 O O . VAL A 1 114 ? -10.398 0.801 -6.611 1.00 98.50 114 VAL A O 1
ATOM 841 N N . VAL A 1 115 ? -10.179 -1.046 -5.353 1.00 98.44 115 VAL A N 1
ATOM 842 C CA . VAL A 1 115 ? -11.475 -0.955 -4.678 1.00 98.44 115 VAL A CA 1
ATOM 843 C C . VAL A 1 115 ? -11.274 -0.720 -3.185 1.00 98.44 115 VAL A C 1
ATOM 845 O O . VAL A 1 115 ? -10.647 -1.520 -2.493 1.00 98.44 115 VAL A O 1
ATOM 848 N N . PHE A 1 116 ? -11.887 0.345 -2.672 1.00 98.00 116 PHE A N 1
ATOM 849 C CA . PHE A 1 116 ? -12.036 0.600 -1.239 1.00 98.00 116 PHE A CA 1
ATOM 850 C C . PHE A 1 116 ? -13.504 0.413 -0.863 1.00 98.00 116 PHE A C 1
ATOM 852 O O . PHE A 1 116 ? -14.369 1.139 -1.355 1.00 98.00 116 PHE A O 1
ATOM 859 N N . LYS A 1 117 ? -13.814 -0.566 -0.010 1.00 98.25 117 LYS A N 1
ATOM 860 C CA . LYS A 1 117 ? -15.203 -0.936 0.299 1.00 98.25 117 LYS A CA 1
ATOM 861 C C . LYS A 1 117 ? -15.441 -1.061 1.795 1.00 98.25 117 LYS A C 1
ATOM 863 O O . LYS A 1 117 ? -14.785 -1.845 2.467 1.00 98.25 117 LYS A O 1
ATOM 868 N N . ASN A 1 118 ? -16.455 -0.369 2.314 1.00 98.00 118 ASN A N 1
ATOM 869 C CA . ASN A 1 118 ? -16.852 -0.485 3.723 1.00 98.00 118 ASN A CA 1
ATOM 870 C C . ASN A 1 118 ? -15.675 -0.213 4.690 1.00 98.00 118 ASN A C 1
ATOM 872 O O . ASN A 1 118 ? -15.346 -1.035 5.547 1.00 98.00 118 ASN A O 1
ATOM 876 N N . ILE A 1 119 ? -15.011 0.931 4.501 1.00 97.56 119 ILE A N 1
ATOM 877 C CA . ILE A 1 119 ? -13.976 1.454 5.400 1.00 97.56 119 ILE A CA 1
ATOM 878 C C . ILE A 1 119 ? -14.626 2.546 6.253 1.00 97.56 119 ILE A C 1
ATOM 880 O O . ILE A 1 119 ? -15.164 3.511 5.712 1.00 97.56 119 ILE A O 1
ATOM 884 N N . ARG A 1 120 ? -14.622 2.377 7.577 1.00 97.38 120 ARG A N 1
ATOM 885 C CA . ARG A 1 120 ? -15.324 3.257 8.527 1.00 97.38 120 ARG A CA 1
ATOM 886 C C . ARG A 1 120 ? -14.499 3.497 9.786 1.00 97.38 120 ARG A C 1
ATOM 888 O O . ARG A 1 120 ? -13.682 2.659 10.144 1.00 97.38 120 ARG A O 1
ATOM 895 N N . GLY A 1 121 ? -14.767 4.590 10.495 1.00 95.94 121 GLY A N 1
ATOM 896 C CA . GLY A 1 121 ? -14.129 4.882 11.780 1.00 95.94 121 GLY A CA 1
ATOM 897 C C . GLY A 1 121 ? -13.624 6.317 11.894 1.00 95.94 121 GLY A C 1
ATOM 898 O O . GLY A 1 121 ? -14.147 7.217 11.234 1.00 95.94 121 GLY A O 1
ATOM 899 N N . THR A 1 122 ? -12.626 6.534 12.749 1.00 95.81 122 THR A N 1
ATOM 900 C CA . THR A 1 122 ? -12.059 7.857 13.039 1.00 95.81 122 THR A CA 1
ATOM 901 C C . THR A 1 122 ? -10.686 8.044 12.400 1.00 95.81 122 THR A C 1
ATOM 903 O O . THR A 1 122 ? -9.980 7.083 12.078 1.00 95.81 122 THR A O 1
ATOM 906 N N . ARG A 1 123 ? -10.321 9.314 12.202 1.00 93.69 123 ARG A N 1
ATOM 907 C CA . ARG A 1 123 ? -9.036 9.750 11.655 1.00 93.69 123 ARG A CA 1
ATOM 908 C C . ARG A 1 123 ? -8.489 10.941 12.432 1.00 93.69 123 ARG A C 1
ATOM 910 O O . ARG A 1 123 ? -9.270 11.662 13.048 1.00 93.69 123 ARG A O 1
ATOM 917 N N . ILE A 1 124 ? -7.175 11.150 12.376 1.00 94.06 124 ILE A N 1
ATOM 918 C CA . ILE A 1 124 ? -6.524 12.303 13.024 1.00 94.06 124 ILE A CA 1
ATOM 919 C C . ILE A 1 124 ? -6.431 13.495 12.067 1.00 94.06 124 ILE A C 1
ATOM 921 O O . ILE A 1 124 ? -6.689 14.627 12.466 1.00 94.06 124 ILE A O 1
ATOM 925 N N . THR A 1 125 ? -6.057 13.269 10.803 1.00 92.50 125 THR A N 1
ATOM 926 C CA . THR A 1 125 ? -5.945 14.372 9.837 1.00 92.50 125 THR A CA 1
ATOM 927 C C . THR A 1 125 ? -7.305 14.746 9.249 1.00 92.50 125 THR A C 1
ATOM 929 O O . THR A 1 125 ? -8.268 13.978 9.296 1.00 92.50 125 THR A O 1
ATOM 932 N N . LYS A 1 126 ? -7.386 15.954 8.679 1.00 90.38 126 LYS A N 1
ATOM 933 C CA . LYS A 1 126 ? -8.616 16.485 8.081 1.00 90.38 126 LYS A CA 1
ATOM 934 C C . LYS A 1 126 ? -9.162 15.570 6.979 1.00 90.38 126 LYS A C 1
ATOM 936 O O . LYS A 1 126 ? -10.366 15.295 6.957 1.00 90.38 126 LYS A O 1
ATOM 941 N N . ASP A 1 127 ? -8.280 15.052 6.130 1.00 89.25 127 ASP A N 1
ATOM 942 C CA . ASP A 1 127 ? -8.645 14.286 4.940 1.00 89.25 127 ASP A CA 1
ATOM 943 C C . ASP A 1 127 ? -8.588 12.779 5.209 1.00 89.25 127 ASP A C 1
ATOM 945 O O . ASP A 1 127 ? -7.641 12.266 5.802 1.00 89.25 127 ASP A O 1
ATOM 949 N N . ALA A 1 128 ? -9.623 12.054 4.781 1.00 82.31 128 ALA A N 1
ATOM 950 C CA . ALA A 1 128 ? -9.670 10.595 4.912 1.00 82.31 128 ALA A CA 1
ATOM 951 C C . ALA A 1 128 ? -8.917 9.866 3.789 1.00 82.31 128 ALA A C 1
ATOM 953 O O . ALA A 1 128 ? -8.528 8.712 3.965 1.00 82.31 128 ALA A O 1
ATOM 954 N N . ILE A 1 129 ? -8.756 10.536 2.646 1.00 89.88 129 ILE A N 1
ATOM 955 C CA . ILE A 1 129 ? -8.186 10.006 1.408 1.00 89.88 129 ILE A CA 1
ATOM 956 C C . ILE A 1 129 ? -7.153 11.016 0.919 1.00 89.88 129 ILE A C 1
ATOM 958 O O . ILE A 1 129 ? -7.456 12.211 0.874 1.00 89.88 129 ILE A O 1
ATOM 962 N N . LYS A 1 130 ? -5.955 10.533 0.587 1.00 85.25 130 LYS A N 1
ATOM 963 C CA . LYS A 1 130 ? -4.849 11.324 0.042 1.00 85.25 130 LYS A CA 1
ATOM 964 C C . LYS A 1 130 ? -4.246 10.673 -1.190 1.00 85.25 130 LYS A C 1
ATOM 966 O O . LYS A 1 130 ? -4.154 9.422 -1.208 1.00 85.25 130 LYS A O 1
#

pLDDT: mean 93.17, std 9.05, range [37.47, 98.81]

Radius of gyration: 14.12 Å; Cα contacts (8 Å, |Δi|>4): 380; chains: 1; bounding box: 34×30×36 Å

InterPro domains:
  IPR000743 Glycoside hydrolase, family 28 [PF00295] (2-130)
  IPR011050 Pectin lyase fold/virulence factor [SSF51126] (2-125)
  IPR012334 Pectin lyase fold [G3DSA:2.160.20.10] (1-130)

Solvent-accessible surface area (backbone atoms only — not comparable to full-atom values): 6540 Å² total; per-residue (Å²): 133,94,38,62,58,78,42,69,45,49,68,74,42,60,70,45,77,48,65,77,46,81,48,61,61,21,41,24,36,28,40,32,79,27,11,60,94,52,30,76,20,44,32,34,45,35,38,41,37,42,33,41,35,34,55,12,56,22,36,40,34,40,33,18,14,40,41,4,30,58,33,44,31,47,33,36,44,30,49,31,41,33,38,55,11,34,29,42,32,36,61,38,61,72,42,67,91,58,97,58,84,66,71,89,48,100,40,39,40,42,75,44,68,71,45,82,41,68,71,48,75,46,56,68,44,94,54,62,66,83